Protein AF-A0A7K2Z003-F1 (afdb_monomer)

Sequence (61 aa):
PVILLLAAFALLASNKAPKLAGFCLFVAGVNLSTTAFAASLNNSTATFVTGIVDALTSAIG

Secondary structure (DSSP, 8-state):
-HHHHHHHHHHHHTTS-HHHHHHHHHHHHHHHHHHHHHHHHHHHHHHHHHHHHHHHHHHH-

Mean predicted aligned error: 10.64 Å

Structure (mmCIF, N/CA/C/O backbone):
data_AF-A0A7K2Z003-F1
#
_entry.id   AF-A0A7K2Z003-F1
#
loop_
_atom_site.group_PDB
_atom_site.id
_atom_site.type_symbol
_atom_site.label_atom_id
_atom_site.label_alt_id
_atom_site.label_comp_id
_atom_site.label_asym_id
_atom_site.label_entity_id
_atom_site.label_seq_id
_atom_site.pdbx_PDB_ins_code
_atom_site.Cartn_x
_atom_site.Cartn_y
_atom_site.Cartn_z
_atom_site.occupancy
_atom_site.B_iso_or_equiv
_atom_site.auth_seq_id
_atom_site.auth_comp_id
_atom_site.auth_asym_id
_atom_site.auth_atom_id
_atom_site.pdbx_PDB_model_num
ATOM 1 N N . PRO A 1 1 ? -4.230 -4.688 3.418 1.00 57.34 1 PRO A N 1
ATOM 2 C CA . PRO A 1 1 ? -3.697 -3.597 4.278 1.00 57.34 1 PRO A CA 1
ATOM 3 C C . PRO A 1 1 ? -4.793 -2.758 4.966 1.00 57.34 1 PRO A C 1
ATOM 5 O O . PRO A 1 1 ? -4.729 -2.587 6.177 1.00 57.34 1 PRO A O 1
ATOM 8 N N . VAL A 1 2 ? -5.820 -2.295 4.238 1.00 65.69 2 VAL A N 1
ATOM 9 C CA . VAL A 1 2 ? -6.876 -1.404 4.776 1.00 65.69 2 VAL A CA 1
ATOM 10 C C . VAL A 1 2 ? -7.702 -2.051 5.900 1.00 65.69 2 VAL A C 1
ATOM 12 O O . VAL A 1 2 ? -7.955 -1.420 6.919 1.00 65.69 2 VAL A O 1
ATOM 15 N N . ILE A 1 3 ? -8.046 -3.336 5.770 1.00 73.00 3 ILE A N 1
ATOM 16 C CA . ILE A 1 3 ? -8.806 -4.093 6.787 1.00 73.00 3 ILE A CA 1
ATOM 17 C C . ILE A 1 3 ? -8.028 -4.254 8.106 1.00 73.00 3 ILE A C 1
ATOM 19 O O . ILE A 1 3 ? -8.605 -4.118 9.181 1.00 73.00 3 ILE A O 1
ATOM 23 N N . LEU A 1 4 ? -6.709 -4.474 8.038 1.00 64.50 4 LEU A N 1
ATOM 24 C CA . LEU A 1 4 ? -5.837 -4.540 9.221 1.00 64.50 4 LEU A CA 1
ATOM 25 C C . LEU A 1 4 ? -5.697 -3.172 9.902 1.00 64.50 4 LEU A C 1
ATOM 27 O O . LEU A 1 4 ? -5.643 -3.104 11.127 1.00 64.50 4 LEU A O 1
ATOM 31 N N . LEU A 1 5 ? -5.685 -2.090 9.119 1.00 65.12 5 LEU A N 1
ATOM 32 C CA . LEU A 1 5 ? -5.624 -0.721 9.626 1.00 65.12 5 LEU A CA 1
ATOM 33 C C . LEU A 1 5 ? -6.927 -0.325 10.345 1.00 65.12 5 LEU A C 1
ATOM 35 O O . LEU A 1 5 ? -6.876 0.238 11.436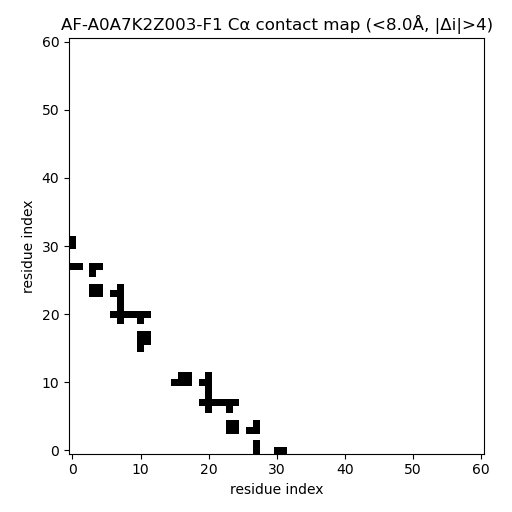 1.00 65.12 5 LEU A O 1
ATOM 39 N N . LEU A 1 6 ? -8.086 -0.689 9.782 1.00 68.75 6 LEU A N 1
ATOM 40 C CA . LEU A 1 6 ? -9.392 -0.501 10.426 1.00 68.75 6 LEU A CA 1
ATOM 41 C C . LEU A 1 6 ? -9.507 -1.300 11.729 1.00 68.75 6 LEU A C 1
ATOM 43 O O . LEU A 1 6 ? -9.953 -0.763 12.741 1.00 68.75 6 LEU A O 1
ATOM 47 N N . ALA A 1 7 ? -9.075 -2.565 11.721 1.00 67.88 7 ALA A N 1
ATOM 48 C CA . ALA A 1 7 ? -9.072 -3.406 12.915 1.00 67.88 7 ALA A CA 1
ATOM 49 C C . ALA A 1 7 ? -8.159 -2.829 14.007 1.00 67.88 7 ALA A C 1
ATOM 51 O O . A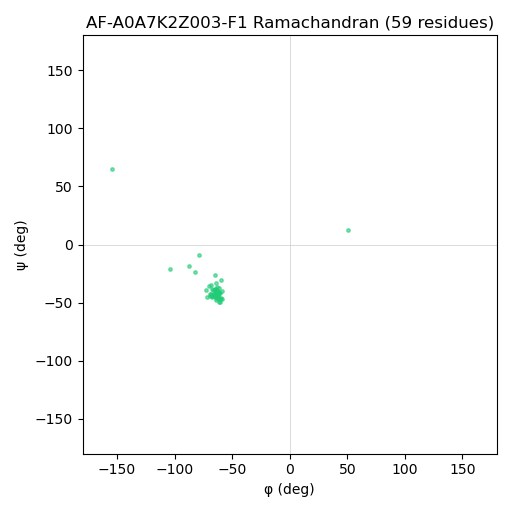LA A 1 7 ? -8.549 -2.782 15.172 1.00 67.88 7 ALA A O 1
ATOM 52 N N . ALA A 1 8 ? -6.981 -2.320 13.635 1.00 64.50 8 ALA A N 1
ATOM 53 C CA . ALA A 1 8 ? -6.075 -1.656 14.562 1.00 64.50 8 ALA A CA 1
ATOM 54 C C . ALA A 1 8 ? -6.704 -0.414 15.208 1.00 64.50 8 ALA A C 1
ATOM 56 O O . ALA A 1 8 ? -6.652 -0.264 16.426 1.00 64.50 8 ALA A O 1
ATOM 57 N N . PHE A 1 9 ? -7.339 0.447 14.407 1.00 66.75 9 PHE A N 1
ATOM 58 C CA . PHE A 1 9 ? -8.023 1.644 14.901 1.00 66.75 9 PHE A CA 1
ATOM 59 C C . PHE A 1 9 ? -9.208 1.302 15.806 1.00 66.75 9 PHE A C 1
ATOM 61 O O . PHE A 1 9 ? -9.358 1.915 16.858 1.00 66.75 9 PHE A O 1
ATOM 68 N N . ALA A 1 10 ? -10.009 0.294 15.454 1.00 69.00 10 ALA A N 1
ATOM 69 C CA . ALA A 1 10 ? -11.123 -0.160 16.282 1.00 69.00 10 ALA A CA 1
ATOM 70 C C . ALA A 1 10 ? -10.645 -0.732 17.630 1.00 69.00 10 ALA A C 1
ATOM 72 O O . ALA A 1 10 ? -11.216 -0.425 18.676 1.00 69.00 10 ALA A O 1
ATOM 73 N N . LEU A 1 11 ? -9.562 -1.517 17.631 1.00 64.50 11 LEU A N 1
ATOM 74 C CA . LEU A 1 11 ? -8.969 -2.097 18.842 1.00 64.50 11 LEU A CA 1
ATOM 75 C C . LEU A 1 11 ? -8.292 -1.046 19.735 1.00 64.50 11 LEU A C 1
ATOM 77 O O . LEU A 1 11 ? -8.357 -1.161 20.962 1.00 64.50 11 LEU A O 1
ATOM 81 N N . LEU A 1 12 ? -7.673 -0.024 19.134 1.00 63.50 12 LEU A N 1
ATOM 82 C CA . LEU A 1 12 ? -7.064 1.102 19.843 1.00 63.50 12 LEU A CA 1
ATOM 83 C C . LEU A 1 12 ? -8.130 2.032 20.437 1.00 63.50 12 LEU A C 1
ATOM 85 O O . LEU A 1 12 ? -8.046 2.376 21.612 1.00 63.50 12 LEU A O 1
ATOM 89 N N . ALA A 1 13 ? -9.170 2.367 19.666 1.00 67.25 13 ALA A N 1
ATOM 90 C CA . ALA A 1 13 ? -10.288 3.205 20.105 1.00 67.25 13 ALA A CA 1
ATOM 91 C C . ALA A 1 13 ? -11.106 2.555 21.230 1.00 67.25 13 ALA A C 1
ATOM 93 O O . ALA A 1 13 ? -11.605 3.244 22.115 1.00 67.25 13 ALA A O 1
ATOM 94 N N . SER A 1 14 ? -11.218 1.223 21.232 1.00 70.69 14 SER A N 1
ATOM 95 C CA . SER A 1 14 ? -11.898 0.491 22.305 1.00 70.69 14 SER A CA 1
ATOM 96 C C . SER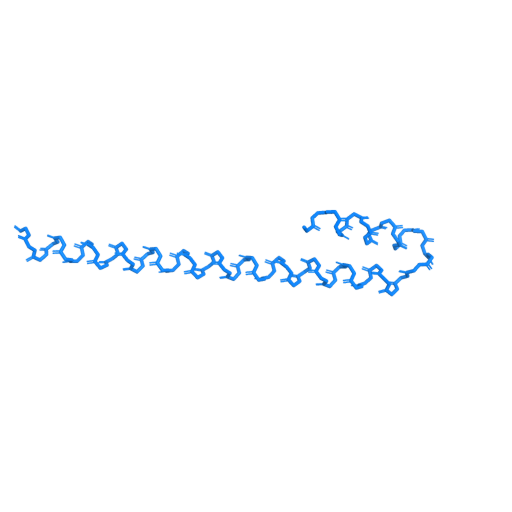 A 1 14 ? -11.031 0.319 23.566 1.00 70.69 14 SER A C 1
ATOM 98 O O . SER A 1 14 ? -11.533 -0.160 24.577 1.00 70.69 14 SER A O 1
ATOM 100 N N . ASN A 1 15 ? -9.733 0.663 23.525 1.00 65.69 15 ASN A N 1
ATOM 101 C CA . ASN A 1 15 ? -8.733 0.484 24.596 1.00 65.69 15 ASN A CA 1
ATOM 102 C C . ASN A 1 15 ? -8.648 -0.941 25.201 1.00 65.69 15 ASN A C 1
ATOM 104 O O . ASN A 1 15 ? -8.023 -1.156 26.236 1.00 65.69 15 ASN A O 1
ATOM 108 N N . LYS A 1 16 ? -9.265 -1.945 24.563 1.00 64.81 16 LYS A N 1
ATOM 109 C CA . LYS A 1 16 ? -9.312 -3.328 25.066 1.00 64.81 16 LYS A CA 1
ATOM 110 C C . LYS A 1 16 ? -8.051 -4.125 24.735 1.00 64.81 16 LYS A C 1
ATOM 112 O O . LYS A 1 16 ? -7.764 -5.108 25.409 1.00 64.81 16 LYS A O 1
ATOM 117 N N . ALA A 1 17 ? -7.306 -3.730 23.698 1.00 65.19 17 ALA A N 1
ATOM 118 C CA . ALA A 1 17 ? -6.118 -4.457 23.247 1.00 65.19 17 ALA A CA 1
ATOM 119 C C . ALA A 1 17 ? -5.099 -3.551 22.516 1.00 65.19 17 ALA A C 1
ATOM 121 O O . ALA A 1 17 ? -4.820 -3.762 21.332 1.00 65.19 17 ALA A O 1
ATOM 122 N N . PRO A 1 18 ? -4.488 -2.565 23.202 1.00 66.94 1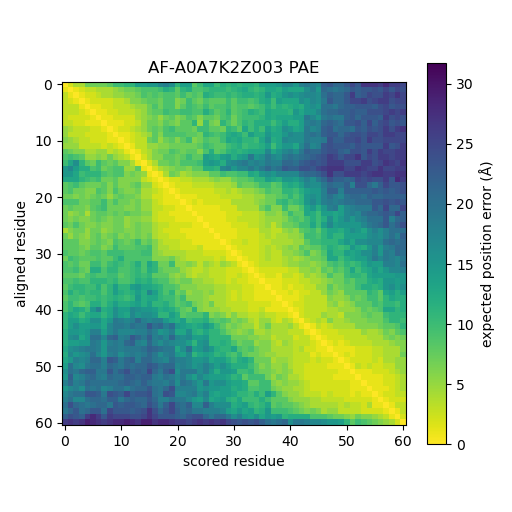8 PRO A N 1
ATOM 123 C CA . PRO A 1 18 ? -3.536 -1.630 22.588 1.00 66.94 18 PRO A CA 1
ATOM 124 C C . PRO A 1 18 ? -2.303 -2.325 21.980 1.00 66.94 18 PRO A C 1
ATOM 126 O O . PRO A 1 18 ? -1.784 -1.887 20.955 1.00 66.94 18 PRO A O 1
ATOM 129 N N . LYS A 1 19 ? -1.871 -3.463 22.546 1.00 75.31 19 LYS A N 1
ATOM 130 C CA . LYS A 1 19 ? -0.770 -4.280 22.001 1.00 75.31 19 LYS A CA 1
ATOM 131 C C . LYS A 1 19 ? -1.127 -4.944 20.663 1.00 75.31 19 LYS A C 1
ATOM 133 O O . LYS A 1 19 ? -0.291 -4.991 19.766 1.00 75.31 19 LYS A O 1
ATOM 138 N N . LEU A 1 20 ? -2.368 -5.418 20.511 1.00 73.25 20 LEU A N 1
ATOM 139 C CA . LEU A 1 20 ? -2.849 -6.031 19.267 1.00 73.25 20 LEU A CA 1
ATOM 140 C C . LEU A 1 20 ? -3.055 -4.971 18.179 1.00 73.25 20 LEU A C 1
ATOM 142 O O . LEU A 1 20 ? -2.668 -5.187 17.036 1.00 73.25 20 LEU A O 1
ATOM 146 N N . ALA A 1 21 ? -3.576 -3.798 18.548 1.00 71.69 21 ALA A N 1
ATOM 147 C CA . ALA A 1 21 ? -3.676 -2.660 17.641 1.00 71.69 21 ALA A CA 1
ATOM 148 C C . ALA A 1 21 ? -2.302 -2.233 17.098 1.00 71.69 21 ALA A C 1
ATOM 150 O O . ALA A 1 21 ? -2.139 -2.090 15.887 1.00 71.69 21 ALA A O 1
ATOM 151 N N . GLY A 1 22 ? -1.294 -2.109 17.970 1.00 72.12 22 GLY A N 1
ATOM 152 C CA . GLY A 1 22 ? 0.082 -1.818 17.562 1.00 72.12 22 GLY A CA 1
ATOM 153 C C . GLY A 1 22 ? 0.659 -2.873 16.613 1.00 72.12 22 GLY A C 1
ATOM 154 O O . GLY A 1 22 ? 1.287 -2.522 15.618 1.00 72.12 22 GLY A O 1
ATOM 155 N N . PHE A 1 23 ? 0.380 -4.158 16.858 1.00 78.94 23 PHE A N 1
ATOM 156 C CA . PHE A 1 23 ? 0.789 -5.244 15.964 1.00 78.94 23 PHE A CA 1
ATOM 157 C C . PHE A 1 23 ? 0.121 -5.141 14.585 1.00 78.94 23 PHE A C 1
ATOM 159 O O . PHE A 1 23 ? 0.787 -5.269 13.559 1.00 78.94 23 PHE A O 1
ATOM 166 N N . CYS A 1 24 ? -1.178 -4.840 14.534 1.00 72.62 24 CYS A N 1
ATOM 167 C CA . CYS A 1 24 ? -1.894 -4.637 13.277 1.00 72.62 24 CYS A CA 1
ATOM 168 C C . CYS A 1 24 ? -1.370 -3.417 12.491 1.00 72.62 24 CYS A C 1
ATOM 170 O O . CYS A 1 24 ? -1.234 -3.507 11.270 1.00 72.62 24 CYS A O 1
ATOM 172 N N . LEU A 1 25 ? -1.016 -2.312 13.167 1.00 74.94 25 LEU A N 1
ATOM 173 C CA . LEU A 1 25 ? -0.366 -1.149 12.539 1.00 74.94 25 LEU A CA 1
ATOM 174 C C . LEU A 1 25 ? 1.033 -1.487 12.015 1.00 74.94 25 LEU A C 1
ATOM 176 O O . LEU A 1 25 ? 1.376 -1.102 10.899 1.00 74.94 25 LEU A O 1
ATOM 180 N N . PHE A 1 26 ? 1.820 -2.239 12.785 1.00 80.75 26 PHE A N 1
ATOM 181 C CA . PHE A 1 26 ? 3.146 -2.696 12.376 1.00 80.75 26 PHE A CA 1
ATOM 182 C C . PHE A 1 26 ? 3.072 -3.568 11.117 1.00 80.75 26 PHE A C 1
ATOM 184 O O . PHE A 1 26 ? 3.752 -3.291 10.132 1.00 80.75 26 PHE A O 1
ATOM 191 N N . VAL A 1 27 ? 2.186 -4.569 11.099 1.00 82.19 27 VAL A N 1
ATOM 192 C CA . VAL A 1 27 ? 1.992 -5.449 9.936 1.00 82.19 27 VAL A CA 1
ATOM 193 C C . VAL A 1 27 ? 1.494 -4.664 8.721 1.00 82.19 27 VAL A C 1
ATOM 195 O O . VAL A 1 27 ? 1.973 -4.890 7.611 1.00 82.19 27 VAL A O 1
ATOM 198 N N . ALA A 1 28 ? 0.566 -3.721 8.907 1.00 77.12 28 ALA A N 1
ATOM 199 C CA . ALA A 1 28 ? 0.112 -2.852 7.825 1.00 77.12 28 ALA A CA 1
ATOM 200 C C . ALA A 1 28 ? 1.261 -1.997 7.260 1.00 77.12 28 ALA A C 1
ATOM 202 O O . ALA A 1 28 ? 1.386 -1.893 6.040 1.00 77.12 28 ALA A O 1
ATOM 203 N N . GLY A 1 29 ? 2.124 -1.452 8.125 1.00 75.81 29 GLY A N 1
ATOM 204 C CA . GLY A 1 29 ? 3.309 -0.686 7.737 1.00 75.81 29 GLY A CA 1
ATOM 205 C C . GLY A 1 29 ? 4.346 -1.517 6.976 1.00 75.81 29 GLY A C 1
ATOM 206 O O . GLY A 1 29 ? 4.805 -1.100 5.915 1.00 75.81 29 GLY A O 1
ATOM 207 N N . VAL A 1 30 ? 4.663 -2.725 7.453 1.00 79.88 30 VAL A N 1
ATOM 208 C CA . VAL A 1 30 ? 5.583 -3.653 6.767 1.00 79.88 30 VAL A CA 1
ATOM 209 C C . VAL A 1 30 ? 5.028 -4.075 5.404 1.00 79.88 30 VAL A C 1
ATOM 211 O O . VAL A 1 30 ? 5.759 -4.102 4.415 1.00 79.88 30 VAL A O 1
ATOM 214 N N . ASN A 1 31 ? 3.728 -4.357 5.309 1.00 76.56 31 ASN A N 1
ATOM 215 C CA . ASN A 1 31 ? 3.082 -4.716 4.045 1.00 76.56 31 ASN A CA 1
ATOM 216 C C . ASN A 1 31 ? 3.107 -3.542 3.043 1.00 76.56 31 ASN A C 1
ATOM 218 O O . ASN A 1 31 ? 3.399 -3.733 1.865 1.00 76.56 31 ASN A O 1
ATOM 222 N N . LEU A 1 32 ? 2.897 -2.307 3.512 1.00 75.75 32 LEU A N 1
ATOM 223 C CA . LEU A 1 32 ? 3.005 -1.111 2.672 1.00 75.75 32 LEU A CA 1
ATOM 224 C C . LEU A 1 32 ? 4.448 -0.875 2.192 1.00 75.75 32 LEU A C 1
ATOM 226 O O . LEU A 1 32 ? 4.662 -0.593 1.017 1.00 75.75 32 LEU A O 1
ATOM 230 N N . SER A 1 33 ? 5.434 -1.042 3.079 1.00 74.25 33 SER A N 1
ATOM 231 C CA . SER A 1 33 ? 6.860 -0.902 2.760 1.00 74.25 33 SER A CA 1
ATOM 232 C C . SER A 1 33 ? 7.328 -1.946 1.743 1.00 74.25 33 SER A C 1
ATOM 234 O O . SER A 1 33 ? 7.962 -1.596 0.751 1.00 74.25 33 SER A O 1
ATOM 236 N N . THR A 1 34 ? 6.961 -3.212 1.936 1.00 75.44 34 THR A N 1
ATOM 237 C CA . THR A 1 34 ? 7.301 -4.303 1.007 1.00 75.44 34 THR A CA 1
ATOM 238 C C . THR A 1 34 ? 6.601 -4.153 -0.340 1.00 75.44 34 THR A C 1
ATOM 240 O O . THR A 1 34 ? 7.232 -4.361 -1.372 1.00 75.44 34 THR A O 1
ATOM 243 N N . THR A 1 35 ? 5.339 -3.716 -0.358 1.00 79.12 35 THR A N 1
ATOM 244 C CA . THR A 1 35 ? 4.613 -3.423 -1.603 1.00 79.12 35 THR A CA 1
ATOM 245 C C . THR A 1 35 ? 5.249 -2.253 -2.356 1.00 79.12 35 THR A C 1
ATOM 247 O O . THR A 1 35 ? 5.461 -2.343 -3.563 1.00 79.12 35 THR A O 1
ATOM 250 N N . ALA A 1 36 ? 5.612 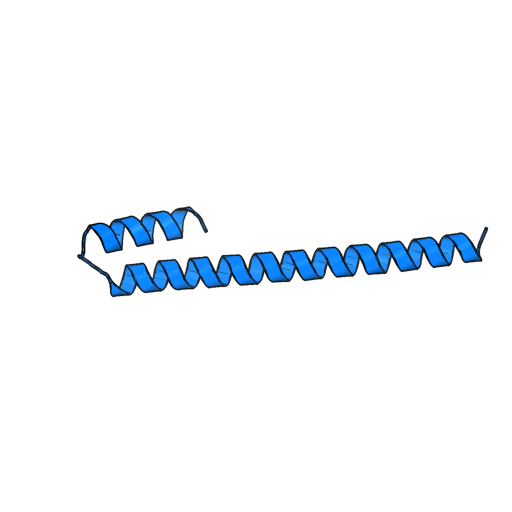-1.170 -1.659 1.00 73.81 36 ALA A N 1
ATOM 251 C CA . ALA A 1 36 ? 6.295 -0.026 -2.261 1.00 73.81 36 ALA A CA 1
ATOM 252 C C . ALA A 1 36 ? 7.697 -0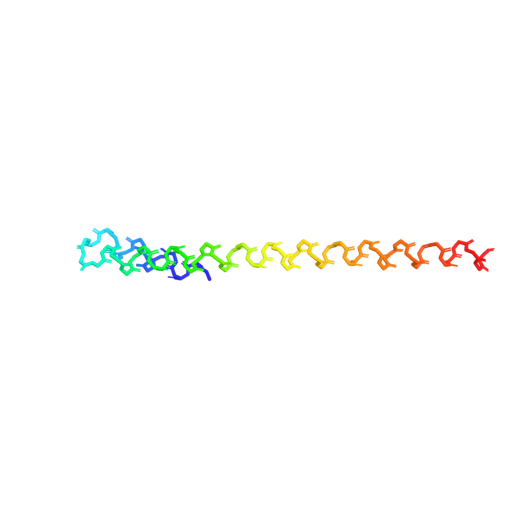.393 -2.778 1.00 73.81 36 ALA A C 1
ATOM 254 O O . ALA A 1 36 ? 8.095 0.041 -3.858 1.00 73.81 36 ALA A O 1
ATOM 255 N N . PHE A 1 37 ? 8.430 -1.234 -2.047 1.00 75.44 37 PHE A N 1
ATOM 256 C CA . PHE A 1 37 ? 9.729 -1.752 -2.470 1.00 75.44 37 PHE A CA 1
ATOM 257 C C . PHE A 1 37 ? 9.616 -2.665 -3.699 1.00 75.44 37 PHE A C 1
ATOM 259 O O . PHE A 1 37 ? 10.367 -2.498 -4.655 1.0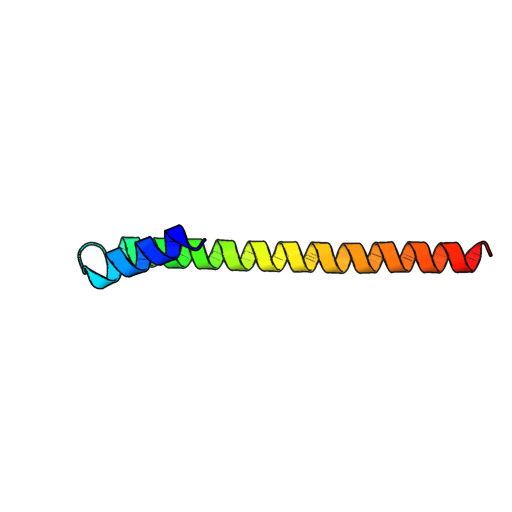0 75.44 37 PHE A O 1
ATOM 266 N N . ALA A 1 38 ? 8.638 -3.574 -3.726 1.00 71.50 38 ALA A N 1
ATOM 267 C CA . ALA A 1 38 ? 8.365 -4.423 -4.883 1.00 71.50 38 ALA A CA 1
ATOM 268 C C . ALA A 1 38 ? 7.946 -3.600 -6.113 1.00 71.50 38 ALA A C 1
ATOM 270 O O . ALA A 1 38 ? 8.412 -3.866 -7.219 1.00 71.50 38 ALA A O 1
ATOM 271 N N . ALA A 1 39 ? 7.123 -2.564 -5.926 1.00 78.00 39 ALA A N 1
ATOM 272 C CA . ALA A 1 39 ? 6.762 -1.635 -6.992 1.00 78.00 39 ALA A CA 1
ATOM 273 C C . ALA A 1 39 ? 7.982 -0.855 -7.513 1.00 78.00 39 ALA A C 1
ATOM 275 O O . ALA A 1 39 ? 8.144 -0.720 -8.723 1.00 78.00 39 ALA A O 1
ATOM 276 N N . SER A 1 40 ? 8.868 -0.404 -6.619 1.00 75.50 40 SER A N 1
ATOM 277 C CA . SER A 1 40 ? 10.130 0.258 -6.976 1.00 75.50 40 SER A CA 1
ATOM 278 C C . SER A 1 40 ? 11.052 -0.659 -7.788 1.00 75.50 40 SER A C 1
ATOM 280 O O . SER A 1 40 ? 11.543 -0.264 -8.844 1.00 75.50 40 SER A O 1
ATOM 282 N N . LEU A 1 41 ? 11.222 -1.916 -7.363 1.00 75.12 41 LEU A N 1
ATOM 283 C CA . LEU A 1 41 ? 12.005 -2.914 -8.099 1.00 75.12 41 LEU A CA 1
ATOM 284 C C . LEU A 1 41 ? 11.404 -3.232 -9.470 1.00 75.12 41 LEU A C 1
ATOM 286 O O . LEU A 1 41 ? 12.142 -3.312 -10.451 1.00 75.12 41 LEU A O 1
ATOM 290 N N . ASN A 1 42 ? 10.083 -3.394 -9.555 1.00 80.38 42 ASN A N 1
ATOM 291 C CA . ASN A 1 42 ? 9.402 -3.646 -10.822 1.00 80.38 42 ASN A CA 1
ATOM 292 C C . ASN A 1 42 ? 9.569 -2.460 -11.781 1.00 80.38 42 ASN A C 1
ATOM 294 O O . ASN A 1 42 ? 9.911 -2.653 -12.942 1.00 80.38 42 ASN A O 1
ATOM 298 N N . ASN A 1 43 ? 9.412 -1.232 -11.278 1.00 77.69 43 ASN A N 1
ATOM 299 C CA . ASN A 1 43 ? 9.615 -0.024 -12.066 1.00 77.69 43 ASN A CA 1
ATOM 300 C C . ASN A 1 43 ? 11.060 0.068 -12.574 1.00 77.69 43 ASN A C 1
ATOM 302 O O . ASN A 1 43 ? 11.262 0.203 -13.771 1.00 77.69 43 AS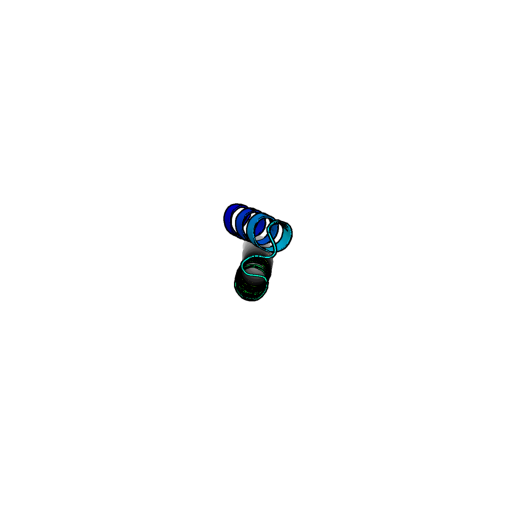N A O 1
ATOM 306 N N . SER A 1 44 ? 12.065 -0.110 -11.711 1.00 71.81 44 SER A N 1
ATOM 307 C CA . SER A 1 44 ? 13.479 -0.095 -12.122 1.00 71.81 44 SER A CA 1
ATOM 308 C C . SER A 1 44 ? 13.830 -1.202 -13.120 1.00 71.81 44 SER A C 1
ATOM 310 O O . SER A 1 44 ? 14.604 -0.970 -14.047 1.00 71.81 44 SER A O 1
ATOM 312 N N . THR A 1 45 ? 13.245 -2.392 -12.967 1.00 74.44 45 THR A N 1
ATOM 313 C CA . THR A 1 45 ? 13.445 -3.510 -13.901 1.00 74.44 45 THR A CA 1
ATOM 314 C C . THR A 1 45 ? 12.801 -3.210 -15.254 1.00 74.44 45 THR A C 1
ATOM 316 O O . THR A 1 45 ? 13.425 -3.434 -16.287 1.00 74.44 45 THR A O 1
ATOM 319 N N . ALA A 1 46 ? 11.594 -2.640 -15.267 1.00 73.62 46 ALA A N 1
ATOM 320 C CA . ALA A 1 46 ? 10.916 -2.223 -16.489 1.00 73.62 46 ALA A CA 1
ATOM 321 C C . ALA A 1 46 ? 11.701 -1.131 -17.232 1.00 73.62 46 ALA A C 1
ATOM 323 O O . ALA A 1 46 ? 11.866 -1.227 -18.449 1.00 73.62 46 ALA A O 1
ATOM 324 N N . THR A 1 47 ? 12.250 -0.140 -16.521 1.00 79.00 47 THR A N 1
ATOM 325 C CA . THR A 1 47 ? 13.096 0.901 -17.124 1.00 79.00 47 THR A CA 1
ATOM 326 C C . THR A 1 47 ? 14.384 0.316 -17.698 1.00 79.00 47 THR A C 1
ATOM 328 O O . THR A 1 47 ? 14.786 0.683 -18.797 1.00 79.00 47 THR A O 1
ATOM 331 N N . PHE A 1 48 ? 15.014 -0.624 -16.990 1.00 83.31 48 PHE A N 1
ATOM 332 C CA . PHE A 1 48 ? 16.223 -1.305 -17.456 1.00 83.31 48 PHE A CA 1
ATOM 333 C C . PHE A 1 48 ? 15.971 -2.137 -18.719 1.00 83.31 48 PHE A C 1
ATOM 335 O O . PH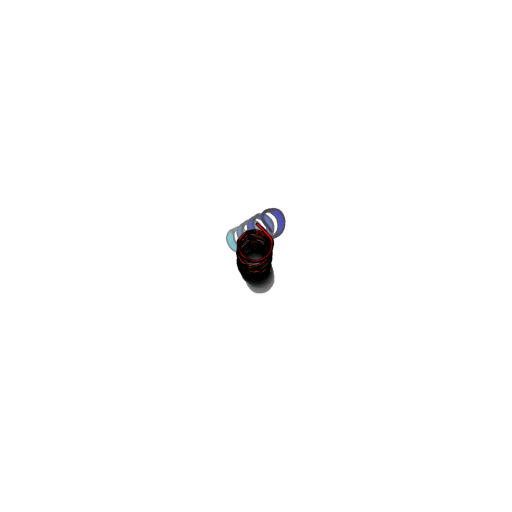E A 1 48 ? 16.702 -2.005 -19.697 1.00 83.31 48 PHE A O 1
ATOM 342 N N . VAL A 1 49 ? 14.911 -2.951 -18.729 1.00 80.69 49 VAL A N 1
ATOM 343 C CA . VAL A 1 49 ? 14.526 -3.752 -19.900 1.00 80.69 49 VAL A CA 1
ATOM 344 C C . VAL A 1 49 ? 14.179 -2.848 -21.079 1.00 80.69 49 VAL A C 1
ATOM 346 O O . VAL A 1 49 ? 14.658 -3.087 -22.182 1.00 80.69 49 VAL A O 1
ATOM 349 N N . THR A 1 50 ? 13.414 -1.779 -20.844 1.00 82.44 50 THR A N 1
ATOM 350 C CA . THR A 1 50 ? 13.084 -0.793 -21.882 1.00 82.44 50 THR A CA 1
ATOM 351 C C . THR A 1 50 ? 14.353 -0.160 -22.450 1.00 82.44 50 THR A C 1
ATOM 353 O O . THR A 1 50 ? 14.512 -0.130 -23.663 1.00 82.44 50 THR A O 1
ATOM 356 N N . GLY A 1 51 ? 15.297 0.257 -21.601 1.00 78.88 51 GLY A N 1
ATOM 357 C CA . GLY A 1 51 ? 16.570 0.833 -22.041 1.00 78.88 51 GLY A CA 1
ATOM 358 C C . GLY A 1 51 ? 17.443 -0.140 -22.839 1.00 78.88 51 GLY A C 1
ATOM 359 O O . GLY A 1 51 ? 18.073 0.267 -23.810 1.00 78.88 51 GLY A O 1
ATOM 360 N N . ILE A 1 52 ? 17.456 -1.429 -22.483 1.00 81.94 52 ILE A N 1
ATOM 361 C CA . ILE A 1 52 ? 18.160 -2.459 -23.264 1.00 81.94 52 ILE A CA 1
ATOM 362 C C . ILE A 1 52 ? 17.495 -2.676 -24.621 1.00 81.94 52 ILE A C 1
ATOM 364 O O . ILE A 1 52 ? 18.194 -2.764 -25.627 1.00 81.94 52 ILE A O 1
ATOM 368 N N . VAL A 1 53 ? 16.166 -2.779 -24.662 1.00 83.62 53 VAL A N 1
ATOM 369 C CA . VAL A 1 53 ? 15.419 -2.968 -25.913 1.00 83.62 53 VAL A CA 1
ATOM 370 C C . VAL A 1 53 ? 15.620 -1.775 -26.842 1.00 83.62 53 VAL A C 1
ATOM 372 O O . VAL A 1 53 ? 15.829 -1.968 -28.037 1.00 83.62 53 VAL A O 1
ATOM 375 N N . ASP A 1 54 ? 15.617 -0.562 -26.299 1.00 83.56 54 ASP A N 1
ATOM 376 C CA . ASP A 1 54 ? 15.828 0.668 -27.058 1.00 83.56 54 ASP A CA 1
ATOM 377 C C . ASP A 1 54 ? 17.267 0.749 -27.599 1.00 83.56 54 ASP A C 1
ATOM 379 O O . ASP A 1 54 ? 17.484 0.980 -28.788 1.00 83.56 54 ASP A O 1
ATOM 383 N N . ALA A 1 55 ? 18.263 0.422 -26.766 1.00 81.94 55 ALA A N 1
ATOM 384 C CA . ALA A 1 55 ? 19.663 0.347 -27.185 1.00 81.94 55 ALA A CA 1
ATOM 385 C C . ALA A 1 55 ? 19.905 -0.733 -28.255 1.00 81.94 55 ALA A C 1
ATOM 387 O O . ALA A 1 55 ? 20.660 -0.511 -29.198 1.00 81.94 55 ALA A O 1
ATOM 388 N N . LEU A 1 56 ? 19.255 -1.892 -28.130 1.00 83.06 56 LEU A N 1
ATOM 389 C CA . LEU A 1 56 ? 19.349 -2.976 -29.101 1.00 83.06 56 LEU A CA 1
ATOM 390 C C . LEU A 1 56 ? 18.664 -2.597 -30.419 1.00 83.06 56 LEU A C 1
ATOM 392 O O . LEU A 1 56 ? 19.237 -2.799 -31.481 1.00 83.06 56 LEU A O 1
ATOM 396 N N . THR A 1 57 ? 17.475 -1.997 -30.362 1.00 84.81 57 THR A N 1
ATOM 397 C CA . THR A 1 57 ? 16.751 -1.522 -31.552 1.00 84.81 57 THR A CA 1
ATOM 398 C C . THR A 1 57 ? 17.563 -0.462 -32.300 1.00 84.81 57 THR A C 1
ATOM 400 O O . THR A 1 57 ? 17.686 -0.539 -33.518 1.00 84.81 57 THR A O 1
ATOM 403 N N . SER A 1 58 ? 18.191 0.463 -31.570 1.00 79.12 58 SER A N 1
ATOM 404 C CA . SER A 1 58 ? 19.092 1.487 -32.115 1.00 79.12 58 SER A CA 1
ATOM 405 C C . SER A 1 58 ? 20.375 0.915 -32.742 1.00 79.12 58 SER A C 1
ATOM 407 O O . SER A 1 58 ? 20.960 1.530 -33.623 1.00 79.12 58 SER A O 1
ATOM 409 N N . ALA A 1 59 ? 20.823 -0.268 -32.311 1.00 69.81 59 ALA A N 1
ATOM 410 C CA . ALA A 1 59 ? 22.026 -0.912 -32.840 1.00 69.81 59 ALA A CA 1
ATOM 411 C C . ALA A 1 59 ? 21.778 -1.795 -34.079 1.00 69.81 59 ALA A C 1
ATOM 413 O O . ALA A 1 59 ? 22.739 -2.149 -34.763 1.00 69.81 59 ALA A O 1
ATOM 414 N N . ILE A 1 60 ? 20.528 -2.205 -34.337 1.00 80.06 60 ILE A N 1
ATOM 415 C CA . ILE A 1 60 ? 20.165 -3.094 -35.458 1.00 80.06 60 ILE A CA 1
ATOM 416 C C . ILE A 1 60 ? 19.487 -2.323 -36.612 1.00 80.06 60 ILE A C 1
ATOM 418 O O . ILE A 1 60 ? 19.459 -2.831 -37.734 1.00 80.06 60 ILE A O 1
ATOM 422 N N . GLY A 1 61 ? 18.930 -1.133 -36.349 1.00 56.66 61 GLY A N 1
ATOM 423 C CA . GLY A 1 61 ? 18.380 -0.215 -37.361 1.00 56.66 61 GLY A CA 1
ATOM 424 C C . GLY A 1 61 ? 19.428 0.722 -37.948 1.00 56.66 61 GLY A C 1
ATOM 425 O O . GLY A 1 61 ? 19.279 1.061 -39.143 1.00 56.66 61 GLY A O 1
#

Solvent-accessible surface area (backbone atoms only — not comparable to full-atom values): 3244 Å² total; per-residue (Å²): 96,69,70,42,43,52,51,15,50,55,30,42,75,64,65,79,36,54,71,58,15,52,50,27,45,49,54,31,50,52,52,51,52,51,52,52,50,50,50,49,51,50,50,53,49,50,53,50,53,50,52,50,52,51,54,51,51,67,72,75,109

Foldseek 3Di:
DVVLQVVLCVCVVVVVCPPSSVVSVVVVVVVVVVVVVVVVVVVVVVVVVVVVVVVVVVVVD

Radius of gyration: 20.74 Å; Cα contacts (8 Å, |Δi|>4): 29; chains: 1; bounding box: 34×9×62 Å

pLDDT: mean 73.82, std 6.72, range [56.66, 84.81]